Protein AF-A0A968HT21-F1 (afdb_monomer)

Structure (mmCIF, N/CA/C/O backbone):
data_AF-A0A968HT21-F1
#
_entry.id   AF-A0A968HT21-F1
#
loop_
_atom_site.group_PDB
_atom_site.id
_atom_site.type_symbol
_atom_site.label_atom_id
_atom_site.label_alt_id
_atom_site.label_comp_id
_atom_site.label_asym_id
_atom_site.label_entity_id
_atom_site.label_seq_id
_atom_site.pdbx_PDB_ins_code
_atom_site.Cartn_x
_atom_site.Cartn_y
_atom_site.Cartn_z
_atom_site.occupancy
_atom_site.B_iso_or_equiv
_atom_site.auth_seq_id
_atom_site.auth_comp_id
_atom_site.auth_asym_id
_atom_site.auth_atom_id
_atom_site.pdbx_PDB_model_num
ATOM 1 N N . MET A 1 1 ? 23.958 -14.359 -7.401 1.00 54.81 1 MET A N 1
ATOM 2 C CA . MET A 1 1 ? 22.578 -13.838 -7.466 1.00 54.81 1 MET A CA 1
ATOM 3 C C . MET A 1 1 ? 22.295 -13.136 -6.155 1.00 54.81 1 MET A C 1
ATOM 5 O O . MET A 1 1 ? 22.602 -13.714 -5.119 1.00 54.81 1 MET A O 1
ATOM 9 N N . SER A 1 2 ? 21.806 -11.898 -6.192 1.00 61.12 2 SER A N 1
ATOM 10 C CA . SER A 1 2 ? 21.324 -11.226 -4.979 1.00 61.12 2 SER A CA 1
ATOM 11 C C . SER A 1 2 ? 20.042 -11.919 -4.499 1.00 61.12 2 SER A C 1
ATOM 13 O O . SER A 1 2 ? 19.268 -12.362 -5.347 1.00 61.12 2 SER A O 1
ATOM 15 N N . PRO A 1 3 ? 19.817 -12.069 -3.184 1.00 73.94 3 PRO A N 1
ATOM 16 C CA . PRO A 1 3 ? 18.606 -12.702 -2.672 1.00 73.94 3 PRO A CA 1
ATOM 17 C C . PRO A 1 3 ? 17.363 -11.860 -2.988 1.00 73.94 3 PRO A C 1
ATOM 19 O O . PRO A 1 3 ? 17.422 -10.631 -2.945 1.00 73.94 3 PRO A O 1
ATOM 22 N N . VAL A 1 4 ? 16.238 -12.528 -3.260 1.00 80.75 4 VAL A N 1
ATOM 23 C CA . VAL A 1 4 ? 14.926 -11.878 -3.379 1.00 80.75 4 VAL A CA 1
ATOM 24 C C . VAL A 1 4 ? 14.493 -11.396 -2.005 1.00 80.75 4 VAL A C 1
ATOM 26 O O . VAL A 1 4 ? 14.417 -12.182 -1.060 1.00 80.75 4 VAL A O 1
ATOM 29 N N . ILE A 1 5 ? 14.205 -10.105 -1.892 1.00 80.31 5 ILE A N 1
ATOM 30 C CA . ILE A 1 5 ? 13.704 -9.492 -0.665 1.00 80.31 5 ILE A CA 1
ATOM 31 C C . ILE A 1 5 ? 12.218 -9.213 -0.867 1.00 80.31 5 ILE A C 1
ATOM 33 O O . ILE A 1 5 ? 11.850 -8.528 -1.819 1.00 80.31 5 ILE A O 1
ATOM 37 N N . ILE A 1 6 ? 11.383 -9.730 0.035 1.00 82.25 6 ILE A N 1
ATOM 38 C CA . ILE A 1 6 ? 9.961 -9.386 0.149 1.00 82.25 6 ILE A CA 1
ATOM 39 C C . ILE A 1 6 ? 9.745 -8.808 1.542 1.00 82.25 6 ILE A C 1
ATOM 41 O O . ILE A 1 6 ? 10.177 -9.400 2.534 1.00 82.25 6 ILE A O 1
ATOM 45 N N . ARG A 1 7 ? 9.094 -7.648 1.624 1.00 82.38 7 ARG A N 1
ATOM 46 C CA . ARG A 1 7 ? 8.821 -6.956 2.887 1.00 82.38 7 ARG A CA 1
ATOM 47 C C . ARG A 1 7 ? 7.414 -6.417 2.941 1.00 82.38 7 ARG A C 1
ATOM 49 O O . ARG A 1 7 ? 6.895 -5.982 1.927 1.00 82.38 7 ARG A O 1
ATOM 56 N N . ALA A 1 8 ? 6.853 -6.380 4.145 1.00 85.31 8 ALA A N 1
ATOM 57 C CA . ALA A 1 8 ? 5.579 -5.737 4.420 1.00 85.31 8 ALA A CA 1
ATOM 58 C C . ALA A 1 8 ? 5.766 -4.590 5.421 1.00 85.31 8 ALA A C 1
ATOM 60 O O . ALA A 1 8 ? 6.375 -4.764 6.479 1.00 85.31 8 ALA A O 1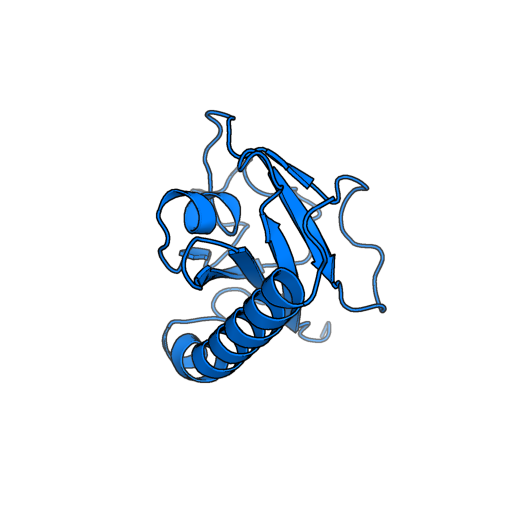
ATOM 61 N N . ASN A 1 9 ? 5.221 -3.423 5.090 1.00 86.00 9 ASN A N 1
ATOM 62 C CA . ASN A 1 9 ? 5.317 -2.198 5.871 1.00 86.00 9 ASN A CA 1
ATOM 63 C C . ASN A 1 9 ? 3.918 -1.677 6.198 1.00 86.00 9 ASN A C 1
ATOM 65 O O . ASN A 1 9 ? 3.080 -1.555 5.309 1.00 86.00 9 ASN A O 1
ATOM 69 N N . TRP A 1 10 ? 3.680 -1.328 7.465 1.00 87.69 10 TRP A N 1
ATOM 70 C CA . TRP A 1 10 ? 2.420 -0.723 7.906 1.00 87.69 10 TRP A CA 1
ATOM 71 C C . TRP A 1 10 ? 2.563 0.794 8.012 1.00 87.69 10 TRP A C 1
ATOM 73 O O . TRP A 1 10 ? 3.340 1.294 8.840 1.00 87.69 10 TRP A O 1
ATOM 83 N N . MET A 1 11 ? 1.789 1.517 7.205 1.00 88.81 11 MET A N 1
ATOM 84 C CA . MET A 1 11 ? 1.682 2.971 7.238 1.00 88.81 11 MET A CA 1
ATOM 85 C C . MET A 1 11 ? 0.312 3.376 7.777 1.00 88.81 11 MET A C 1
ATOM 87 O O . MET A 1 11 ? -0.694 3.217 7.100 1.00 88.81 11 MET A O 1
ATOM 91 N N . GLU A 1 12 ? 0.269 3.908 8.992 1.00 90.38 12 GLU A N 1
ATOM 92 C CA . GLU A 1 12 ? -0.966 4.355 9.635 1.00 90.38 12 GLU A CA 1
ATOM 93 C C . GLU A 1 12 ? -1.343 5.758 9.154 1.00 90.38 12 GLU A C 1
ATOM 95 O O . GLU A 1 12 ? -0.494 6.648 9.122 1.00 90.38 12 GLU A O 1
ATOM 100 N N . LEU A 1 13 ? -2.618 5.978 8.844 1.00 91.19 13 LEU A N 1
ATOM 101 C CA . LEU A 1 13 ? -3.146 7.308 8.564 1.00 91.19 13 LEU A CA 1
ATOM 102 C C . LEU A 1 13 ? -3.086 8.179 9.828 1.00 91.19 13 LEU A C 1
ATOM 104 O O . LEU A 1 13 ? -3.518 7.765 10.910 1.00 91.19 13 LEU A O 1
ATOM 108 N N . SER A 1 14 ? -2.543 9.388 9.698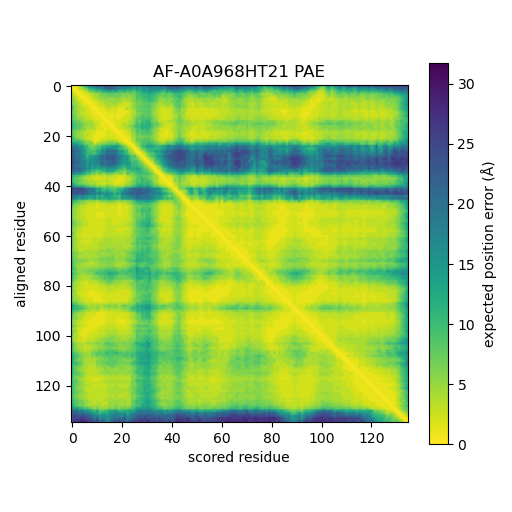 1.00 89.31 14 SER A N 1
ATOM 109 C CA . SER A 1 14 ? -2.499 10.379 10.770 1.00 89.31 14 SER A CA 1
ATOM 110 C C . SER A 1 14 ? -3.906 10.755 11.242 1.00 89.31 14 SER A C 1
ATOM 112 O O . SER A 1 14 ? -4.894 10.610 10.525 1.00 89.31 14 SER A O 1
ATOM 114 N N . GLN A 1 15 ? -4.009 11.264 12.472 1.00 84.50 15 GLN A N 1
ATOM 115 C CA . GLN A 1 15 ? -5.304 11.631 13.060 1.00 84.50 15 GLN A CA 1
ATOM 116 C C . GLN A 1 15 ? -6.032 12.738 12.286 1.00 84.50 15 GLN A C 1
ATOM 118 O O . GLN A 1 15 ? -7.257 12.771 12.285 1.00 84.50 15 GLN A O 1
ATOM 123 N N . ASP A 1 16 ? -5.290 13.631 11.632 1.00 86.94 16 ASP A N 1
ATOM 124 C CA . ASP A 1 16 ? -5.836 14.697 10.789 1.00 86.94 16 ASP A CA 1
ATOM 125 C C . ASP A 1 16 ? -6.115 14.248 9.342 1.00 86.94 16 ASP A C 1
ATOM 127 O O . ASP A 1 16 ? -6.606 15.045 8.542 1.00 86.94 16 ASP A O 1
ATOM 131 N N . GLY A 1 17 ? -5.811 12.989 9.000 1.00 85.56 17 GLY A N 1
ATOM 132 C CA . GLY A 1 17 ? -6.045 12.404 7.680 1.00 85.56 17 GLY A CA 1
ATOM 133 C C . GLY A 1 17 ? -5.133 12.931 6.570 1.00 85.56 17 GLY A C 1
ATOM 134 O O . GLY A 1 17 ? -5.417 12.687 5.400 1.00 85.56 17 GLY A O 1
ATOM 135 N N . ARG A 1 18 ? -4.070 13.671 6.906 1.00 87.31 18 ARG A N 1
ATOM 136 C CA . ARG A 1 18 ? -3.201 14.341 5.923 1.00 87.31 18 ARG A CA 1
ATOM 137 C C . ARG A 1 18 ? -1.933 13.579 5.586 1.00 87.31 18 ARG A C 1
ATOM 139 O O . ARG A 1 18 ? -1.354 13.826 4.538 1.00 87.31 18 ARG A O 1
ATOM 146 N N . GLU A 1 19 ? -1.499 12.662 6.442 1.00 89.81 19 GLU A N 1
ATOM 147 C CA . GLU A 1 19 ? -0.235 11.953 6.272 1.00 89.81 19 GLU A CA 1
ATOM 148 C C . GLU A 1 19 ? -0.409 10.445 6.478 1.00 89.81 19 GLU A C 1
ATOM 150 O O . GLU A 1 19 ? -1.151 9.995 7.349 1.00 89.81 19 GLU A O 1
ATOM 155 N N . LEU A 1 20 ? 0.358 9.641 5.746 1.00 87.75 20 LEU A N 1
ATOM 156 C CA . LEU A 1 20 ? 0.623 8.250 6.106 1.00 87.75 20 LEU A CA 1
ATOM 157 C C . LEU A 1 20 ? 1.924 8.170 6.894 1.00 87.75 20 LEU A C 1
ATOM 159 O O . LEU A 1 20 ? 2.987 8.526 6.392 1.00 87.75 20 LEU A O 1
ATOM 163 N N . VAL A 1 21 ? 1.864 7.650 8.114 1.00 86.75 21 VAL A N 1
ATOM 164 C CA . VAL A 1 21 ? 2.997 7.534 9.030 1.00 86.75 21 VAL A CA 1
ATOM 165 C C . VAL A 1 21 ? 3.442 6.078 9.125 1.00 86.75 21 VAL A C 1
ATOM 167 O O . VAL A 1 21 ? 2.688 5.212 9.560 1.00 86.75 21 VAL A O 1
ATOM 170 N N . LEU A 1 22 ? 4.694 5.787 8.783 1.00 83.44 22 LEU A N 1
ATOM 171 C CA . LEU A 1 22 ? 5.279 4.453 8.915 1.00 83.44 22 LEU A CA 1
ATOM 172 C C . LEU A 1 22 ? 5.352 4.046 10.400 1.00 83.44 22 LEU A C 1
ATOM 174 O O . LEU A 1 22 ? 6.092 4.650 11.182 1.00 83.44 22 LEU A O 1
ATOM 178 N N . LYS A 1 23 ? 4.597 3.010 10.792 1.00 78.50 23 LYS A N 1
ATOM 179 C CA . LYS A 1 23 ? 4.504 2.529 12.186 1.00 78.50 23 LYS A CA 1
ATOM 180 C C . LYS A 1 23 ? 5.233 1.224 12.432 1.00 78.50 23 LYS A C 1
ATOM 182 O O . LYS A 1 23 ? 5.821 1.058 13.501 1.00 78.50 23 LYS A O 1
ATOM 187 N N . ARG A 1 24 ? 5.187 0.289 11.483 1.00 71.56 24 ARG A N 1
ATOM 188 C CA . ARG A 1 24 ? 5.927 -0.973 11.581 1.00 71.56 24 ARG A CA 1
ATOM 189 C C . ARG A 1 24 ? 6.721 -1.207 10.309 1.00 71.56 24 ARG A C 1
ATOM 191 O O . ARG A 1 24 ? 6.172 -1.137 9.214 1.00 71.56 24 ARG A O 1
ATOM 198 N N . PHE A 1 25 ? 8.004 -1.473 10.517 1.00 67.31 25 PHE A N 1
ATOM 199 C CA . PHE A 1 25 ? 8.997 -1.791 9.504 1.00 67.31 25 PHE A CA 1
ATOM 200 C C . PHE A 1 25 ? 9.720 -3.070 9.943 1.00 67.31 25 PHE A C 1
ATOM 202 O O . PHE A 1 25 ? 9.940 -3.267 11.146 1.00 67.31 25 PHE A O 1
ATOM 209 N N . ASP A 1 26 ? 10.072 -3.932 8.991 1.00 57.94 26 ASP A N 1
ATOM 210 C CA . ASP A 1 26 ? 10.939 -5.084 9.248 1.00 57.94 26 ASP A CA 1
ATOM 211 C C . ASP A 1 26 ? 12.300 -4.604 9.786 1.00 57.94 26 ASP A C 1
ATOM 213 O O . ASP A 1 26 ? 13.011 -3.834 9.150 1.00 57.94 26 ASP A O 1
ATOM 217 N N . ARG A 1 27 ? 12.671 -5.053 10.989 1.00 42.50 27 ARG A N 1
ATOM 218 C CA . ARG A 1 27 ? 13.775 -4.527 11.818 1.00 42.50 27 ARG A CA 1
ATOM 219 C C . ARG A 1 27 ? 15.178 -4.671 11.202 1.00 42.50 27 ARG A C 1
ATOM 221 O O . ARG A 1 27 ? 16.143 -4.249 11.834 1.00 42.50 27 ARG A O 1
ATOM 228 N N . SER A 1 28 ? 15.307 -5.271 10.019 1.00 46.00 28 SER A N 1
ATOM 229 C CA . SER A 1 28 ? 16.582 -5.722 9.459 1.00 46.00 28 SER A CA 1
ATOM 230 C C . SER A 1 28 ? 17.304 -4.748 8.512 1.00 46.00 28 SER A C 1
ATOM 232 O O . SER A 1 28 ? 18.480 -4.990 8.252 1.00 46.00 28 SER A O 1
ATOM 234 N N . GLN A 1 29 ? 16.704 -3.652 8.011 1.00 47.41 29 GLN A N 1
ATOM 235 C CA . GLN A 1 29 ? 17.423 -2.744 7.090 1.00 47.41 29 GLN A CA 1
ATOM 236 C C . GLN A 1 29 ? 17.137 -1.239 7.216 1.00 47.41 29 GLN A C 1
ATOM 238 O O . GLN A 1 29 ? 16.030 -0.777 7.468 1.00 47.41 29 GLN A O 1
ATOM 243 N N . ILE A 1 30 ? 18.204 -0.478 6.987 1.00 42.28 30 ILE A N 1
ATOM 244 C CA . ILE A 1 30 ? 18.311 0.980 6.960 1.00 42.28 30 ILE A CA 1
ATOM 245 C C . ILE A 1 30 ? 18.132 1.409 5.495 1.00 42.28 30 ILE A C 1
ATOM 247 O O . ILE A 1 30 ? 19.131 1.625 4.824 1.00 42.28 30 ILE A O 1
ATOM 251 N N . ASP A 1 31 ? 16.908 1.425 4.951 1.00 43.75 31 ASP A N 1
ATOM 252 C CA . ASP A 1 31 ? 16.760 1.568 3.482 1.00 43.75 31 ASP A CA 1
ATOM 253 C C . ASP A 1 31 ? 15.647 2.496 2.982 1.00 43.75 31 ASP A C 1
ATOM 255 O O . ASP A 1 31 ? 15.277 2.479 1.811 1.00 43.75 31 ASP A O 1
ATOM 259 N N . ARG A 1 32 ? 15.102 3.358 3.842 1.00 43.38 32 ARG A N 1
ATOM 260 C CA . ARG A 1 32 ? 14.380 4.545 3.372 1.00 43.38 32 ARG A CA 1
ATOM 261 C C . ARG A 1 32 ? 14.773 5.743 4.211 1.00 43.38 32 ARG A C 1
ATOM 263 O O . ARG A 1 32 ? 15.051 5.630 5.405 1.00 43.38 32 ARG A O 1
ATOM 270 N N . ASP A 1 33 ? 14.818 6.879 3.535 1.00 44.31 33 ASP A N 1
ATOM 271 C CA . ASP A 1 33 ? 15.044 8.190 4.111 1.00 44.31 33 ASP A CA 1
ATOM 272 C C . ASP A 1 33 ? 14.222 8.404 5.388 1.00 44.31 33 ASP A C 1
ATOM 274 O O . ASP A 1 33 ? 13.151 7.826 5.586 1.00 44.31 33 ASP A O 1
ATOM 278 N N . LYS A 1 34 ? 14.726 9.265 6.267 1.00 46.66 34 LYS A N 1
ATOM 279 C CA . LYS A 1 34 ? 14.220 9.516 7.626 1.00 46.66 34 LYS A CA 1
ATOM 280 C C . LYS A 1 34 ? 12.753 9.965 7.681 1.00 46.66 34 LYS A C 1
ATOM 282 O O . LYS A 1 34 ? 12.183 10.052 8.771 1.00 46.66 34 LYS A O 1
ATOM 287 N N . THR A 1 35 ? 12.130 10.247 6.543 1.00 56.31 35 THR A N 1
ATOM 288 C CA . THR A 1 35 ? 10.720 10.594 6.416 1.00 56.31 35 THR A CA 1
ATOM 289 C C . THR A 1 35 ? 9.858 9.346 6.585 1.00 56.31 35 THR A C 1
ATOM 291 O O . THR A 1 35 ? 9.371 8.739 5.638 1.00 56.31 35 THR A O 1
ATOM 294 N N . LYS A 1 36 ? 9.610 8.989 7.848 1.00 70.69 36 LYS A N 1
ATOM 295 C CA . LYS A 1 36 ? 8.585 8.027 8.292 1.00 70.69 36 LYS A CA 1
ATOM 296 C C . LYS A 1 36 ? 7.152 8.505 7.979 1.00 70.69 36 LYS A C 1
ATOM 298 O O . LYS A 1 36 ? 6.228 8.112 8.684 1.00 70.69 36 LYS A O 1
ATOM 303 N N . ARG A 1 37 ? 6.971 9.412 7.018 1.00 80.19 37 ARG A N 1
ATOM 304 C CA . ARG A 1 37 ? 5.744 10.158 6.733 1.00 80.19 37 ARG A CA 1
ATOM 305 C C . ARG A 1 37 ? 5.629 10.421 5.233 1.00 80.19 37 ARG A C 1
ATOM 307 O O . ARG A 1 37 ? 6.630 10.777 4.617 1.00 80.19 37 ARG A O 1
ATOM 314 N N . LEU A 1 38 ? 4.434 10.251 4.679 1.00 80.44 38 LEU A N 1
ATOM 315 C CA . LEU A 1 38 ? 4.072 10.622 3.310 1.00 80.44 38 LEU A CA 1
ATOM 316 C C . LEU A 1 38 ? 2.891 11.586 3.370 1.00 80.44 38 LEU A C 1
ATOM 318 O O . LEU A 1 38 ? 1.879 11.246 3.979 1.00 80.44 38 LEU A O 1
ATOM 322 N N . ASP A 1 39 ? 3.022 12.754 2.750 1.00 82.62 39 ASP A N 1
ATOM 323 C CA . ASP A 1 39 ? 1.953 13.750 2.663 1.00 82.62 39 ASP A CA 1
ATOM 324 C C . ASP A 1 39 ? 0.927 13.338 1.590 1.00 82.62 39 ASP A C 1
ATOM 326 O O . ASP A 1 39 ? 1.290 12.941 0.481 1.00 82.62 39 ASP A O 1
ATOM 330 N N . LEU A 1 40 ? -0.360 13.392 1.932 1.00 82.31 40 LEU A N 1
ATOM 331 C CA . LEU A 1 40 ? -1.482 13.074 1.044 1.00 82.31 40 LEU A CA 1
ATOM 332 C C . LEU A 1 40 ? -2.038 14.308 0.314 1.00 82.31 40 LEU A C 1
ATOM 334 O O . LEU A 1 40 ? -2.878 14.161 -0.578 1.00 82.31 40 LEU A O 1
ATOM 338 N N . SER A 1 41 ? -1.608 15.512 0.698 1.00 71.50 41 SER A N 1
ATOM 339 C CA . SER A 1 41 ? -2.095 16.797 0.189 1.00 71.50 41 SER A CA 1
ATOM 340 C C . SER A 1 41 ? -1.361 17.301 -1.059 1.00 71.50 41 SER A C 1
ATOM 342 O O . SER A 1 41 ? -1.858 18.212 -1.724 1.00 71.50 41 SER A O 1
ATOM 344 N N . GLU A 1 42 ? -0.228 16.698 -1.433 1.00 58.66 42 GLU A N 1
ATOM 345 C CA . GLU A 1 42 ? 0.562 17.158 -2.578 1.00 58.66 42 GLU A CA 1
ATOM 346 C C . GLU A 1 42 ? 0.050 16.644 -3.939 1.00 58.66 42 GLU A C 1
ATOM 348 O O . GLU A 1 42 ? -0.318 15.482 -4.117 1.00 58.66 42 GLU A O 1
ATOM 353 N N . GLY A 1 43 ? 0.078 17.531 -4.941 1.00 50.53 43 GLY A N 1
ATOM 354 C CA . GLY A 1 43 ? -0.287 17.281 -6.343 1.00 50.53 43 GLY A CA 1
ATOM 355 C C . GLY A 1 43 ? 0.798 16.601 -7.192 1.00 50.53 43 GLY A C 1
ATOM 356 O O . GLY A 1 43 ? 0.843 16.815 -8.402 1.00 50.53 43 GLY A O 1
ATOM 357 N N . VAL A 1 44 ? 1.690 15.821 -6.576 1.00 52.06 44 VAL A N 1
ATOM 358 C CA . VAL A 1 44 ? 2.706 15.010 -7.276 1.00 52.06 44 VAL A CA 1
ATOM 359 C C . VAL A 1 44 ? 2.022 13.802 -7.934 1.00 52.06 44 VAL A C 1
ATOM 361 O O . VAL A 1 44 ? 0.914 13.444 -7.555 1.00 52.06 44 VAL A O 1
ATOM 364 N N . ARG A 1 45 ? 2.630 13.154 -8.939 1.00 60.97 45 ARG A N 1
ATOM 365 C CA . ARG A 1 45 ? 2.157 11.840 -9.421 1.00 60.97 45 ARG A CA 1
ATOM 366 C C . ARG A 1 45 ? 2.163 10.853 -8.246 1.00 60.97 45 ARG A C 1
ATOM 368 O O . ARG A 1 45 ? 3.227 10.459 -7.780 1.00 60.97 45 ARG A O 1
ATOM 375 N N . LEU A 1 46 ? 0.979 10.512 -7.739 1.00 68.19 46 LEU A N 1
ATOM 376 C CA . LEU A 1 46 ? 0.815 9.659 -6.562 1.00 68.19 46 LEU A CA 1
ATOM 377 C C . LEU A 1 46 ? 0.702 8.210 -7.020 1.00 68.19 46 LEU A C 1
ATOM 379 O O . LEU A 1 46 ? -0.229 7.875 -7.744 1.00 68.19 46 LEU A O 1
ATOM 383 N N . GLU A 1 47 ? 1.618 7.357 -6.574 1.00 80.88 47 GLU A N 1
ATOM 384 C CA . GLU A 1 47 ? 1.591 5.911 -6.811 1.00 80.88 47 GLU A CA 1
ATOM 385 C C . GLU A 1 47 ? 1.895 5.154 -5.512 1.00 80.88 47 GLU A C 1
ATOM 387 O O . GLU A 1 47 ? 2.318 5.738 -4.507 1.00 80.88 47 GLU A O 1
ATOM 392 N N . GLY A 1 48 ? 1.618 3.850 -5.503 1.00 87.25 48 GLY A N 1
ATOM 393 C CA . GLY A 1 48 ? 1.740 3.018 -4.307 1.00 87.25 48 GLY A CA 1
ATOM 394 C C . GLY A 1 48 ? 0.859 3.520 -3.154 1.00 87.25 48 GLY A C 1
ATOM 395 O O . GLY A 1 48 ? -0.334 3.773 -3.334 1.00 87.25 48 GLY A O 1
ATOM 396 N N . ALA A 1 49 ? 1.446 3.683 -1.961 1.00 88.44 49 ALA A N 1
ATOM 397 C CA . ALA A 1 49 ? 0.685 3.930 -0.735 1.00 88.44 49 ALA A CA 1
ATOM 398 C C . ALA A 1 49 ? -0.178 5.190 -0.764 1.00 88.44 49 ALA A C 1
ATOM 400 O O . ALA A 1 49 ? -1.288 5.186 -0.236 1.00 88.44 49 ALA A O 1
ATOM 401 N N . VAL A 1 50 ? 0.312 6.267 -1.376 1.00 88.38 50 VAL A N 1
ATOM 402 C CA . VAL A 1 50 ? -0.435 7.527 -1.406 1.00 88.38 50 VAL A CA 1
ATOM 403 C C . VAL A 1 50 ? -1.683 7.393 -2.280 1.00 88.38 50 VAL A C 1
ATOM 405 O O . VAL A 1 50 ? -2.761 7.837 -1.888 1.00 88.38 50 VAL A O 1
ATOM 408 N N . LYS A 1 51 ? -1.562 6.735 -3.439 1.00 90.75 51 LYS A N 1
ATOM 409 C CA . LYS A 1 51 ? -2.699 6.473 -4.330 1.00 90.75 51 LYS A CA 1
ATOM 410 C C . LYS A 1 51 ? -3.720 5.564 -3.655 1.00 90.75 51 LYS A C 1
ATOM 412 O O . LYS A 1 51 ? -4.881 5.948 -3.575 1.00 90.75 51 LYS A O 1
ATOM 417 N N . ALA A 1 52 ? -3.264 4.457 -3.064 1.00 93.25 52 ALA A N 1
ATOM 418 C CA . ALA A 1 52 ? -4.122 3.526 -2.334 1.00 93.25 52 ALA A CA 1
ATOM 419 C C . ALA A 1 52 ? -4.894 4.215 -1.194 1.00 93.25 52 ALA A C 1
ATOM 421 O O . ALA A 1 52 ? -6.089 3.993 -1.022 1.00 93.25 52 ALA A O 1
ATOM 422 N N . ALA A 1 53 ? -4.251 5.119 -0.447 1.00 92.44 53 ALA A N 1
ATOM 423 C CA . ALA A 1 53 ? -4.922 5.878 0.608 1.00 92.44 53 ALA A CA 1
ATOM 424 C C . ALA A 1 53 ? -5.953 6.891 0.085 1.00 92.44 53 ALA A C 1
ATOM 426 O O . ALA A 1 53 ? -6.920 7.194 0.779 1.00 92.44 53 ALA A O 1
ATOM 427 N N . ARG A 1 54 ? -5.774 7.437 -1.120 1.00 89.31 54 ARG A N 1
ATOM 428 C CA . ARG A 1 54 ? -6.708 8.421 -1.686 1.00 89.31 54 ARG A CA 1
ATOM 429 C C . ARG A 1 54 ? -7.892 7.787 -2.402 1.00 89.31 54 ARG A C 1
ATOM 431 O O . ARG A 1 54 ? -8.984 8.341 -2.328 1.00 89.31 54 ARG A O 1
ATOM 438 N N . THR A 1 55 ? -7.675 6.679 -3.104 1.00 91.94 55 THR A N 1
ATOM 439 C CA . THR A 1 55 ? -8.726 5.997 -3.876 1.00 91.94 55 THR A CA 1
ATOM 440 C C . THR A 1 55 ? -9.416 4.893 -3.086 1.00 91.94 55 THR A C 1
ATOM 442 O O . THR A 1 55 ? -10.517 4.502 -3.446 1.00 91.94 55 THR A O 1
ATOM 445 N N . TRP A 1 56 ? -8.793 4.422 -2.000 1.00 92.69 56 TRP A N 1
ATOM 446 C CA . TRP A 1 56 ? -9.216 3.247 -1.227 1.00 92.69 56 TRP A CA 1
ATOM 447 C C . TRP A 1 56 ? -9.214 1.965 -2.065 1.00 92.69 56 TRP A C 1
ATOM 449 O O . TRP A 1 56 ? -9.897 0.995 -1.743 1.00 92.69 56 TRP A O 1
ATOM 459 N N . GLU A 1 57 ? -8.397 1.947 -3.115 1.00 93.06 57 GLU A N 1
ATOM 460 C CA . GLU A 1 57 ? -8.203 0.803 -3.997 1.00 93.06 57 GLU A CA 1
ATOM 461 C C . GLU A 1 57 ? -6.824 0.188 -3.772 1.00 93.06 57 GLU A C 1
ATOM 463 O O . GLU A 1 57 ? -5.875 0.855 -3.346 1.00 93.06 57 GLU A O 1
ATOM 468 N N . VAL A 1 58 ? -6.708 -1.099 -4.087 1.00 93.12 58 VAL A N 1
ATOM 469 C CA . VAL A 1 58 ? -5.410 -1.767 -4.168 1.00 93.12 58 VAL A CA 1
ATOM 470 C C . VAL A 1 58 ? -4.639 -1.192 -5.352 1.00 93.12 58 VAL A C 1
ATOM 472 O O . VAL A 1 58 ? -5.174 -1.063 -6.4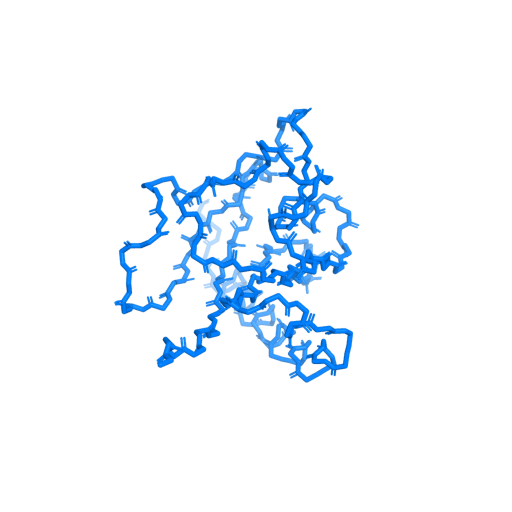51 1.00 93.12 58 VAL A O 1
ATOM 475 N N . VAL A 1 59 ? -3.370 -0.854 -5.135 1.00 92.88 59 VAL A N 1
ATOM 476 C CA . VAL A 1 59 ? -2.495 -0.291 -6.166 1.00 92.88 59 VAL A CA 1
ATOM 477 C C . VAL A 1 59 ? -1.298 -1.203 -6.366 1.00 92.88 59 VAL A C 1
ATOM 479 O O . VAL A 1 59 ? -0.528 -1.435 -5.435 1.00 92.88 59 VAL A O 1
ATOM 482 N N . LEU A 1 60 ? -1.118 -1.675 -7.598 1.00 92.75 60 LEU A N 1
ATOM 483 C CA . LEU A 1 60 ? 0.056 -2.427 -8.021 1.00 92.75 60 LEU A CA 1
ATOM 484 C C . LEU A 1 60 ? 0.979 -1.536 -8.857 1.00 92.75 60 LEU A C 1
ATOM 486 O O . LEU A 1 60 ? 0.581 -0.984 -9.879 1.00 92.75 60 LEU A O 1
ATOM 490 N N . VAL A 1 61 ? 2.235 -1.446 -8.434 1.00 91.56 61 VAL A N 1
ATOM 491 C CA . VAL A 1 61 ? 3.346 -0.885 -9.202 1.00 91.56 61 VAL A CA 1
ATOM 492 C C . VAL A 1 61 ? 4.201 -2.067 -9.661 1.00 91.56 61 VAL A C 1
ATOM 494 O O . VAL A 1 61 ? 4.964 -2.597 -8.849 1.00 91.56 61 VAL A O 1
ATOM 497 N N . PRO A 1 62 ? 4.071 -2.520 -10.922 1.00 90.56 62 PRO A N 1
ATOM 498 C CA . PRO A 1 62 ? 4.730 -3.737 -11.400 1.00 90.56 62 PRO A CA 1
ATOM 499 C C . PRO A 1 62 ? 6.256 -3.590 -11.463 1.00 90.56 62 PRO A C 1
ATOM 501 O O . PRO A 1 62 ? 6.979 -4.546 -11.169 1.00 90.56 62 PRO A O 1
ATOM 504 N N . ASP A 1 63 ? 6.742 -2.394 -11.803 1.00 91.50 63 ASP A N 1
ATOM 505 C CA . ASP A 1 63 ? 8.162 -2.052 -11.808 1.00 91.50 63 ASP A CA 1
ATOM 506 C C . ASP A 1 63 ? 8.381 -0.559 -11.505 1.00 91.50 63 ASP A C 1
ATOM 508 O O . ASP A 1 63 ? 8.055 0.291 -12.322 1.00 91.50 63 ASP A O 1
ATOM 512 N N . THR A 1 64 ? 8.992 -0.222 -10.369 1.00 88.12 64 THR A N 1
ATOM 513 C CA . THR A 1 64 ? 9.325 1.152 -9.946 1.00 88.12 64 THR A CA 1
ATOM 514 C C . THR A 1 64 ? 10.278 1.875 -10.896 1.00 88.12 64 THR A C 1
ATOM 516 O O . THR A 1 64 ? 10.416 3.093 -10.808 1.00 88.12 64 THR A O 1
ATOM 519 N N . ARG A 1 65 ? 10.960 1.141 -11.785 1.00 89.44 65 ARG A N 1
ATOM 520 C CA . ARG A 1 65 ? 11.871 1.693 -12.796 1.00 89.44 65 ARG A CA 1
ATOM 521 C C . ARG A 1 65 ? 11.233 1.823 -14.177 1.00 89.44 65 ARG A C 1
ATOM 523 O O . ARG A 1 65 ? 11.936 2.201 -15.114 1.00 89.44 65 ARG A O 1
ATOM 530 N N . ALA A 1 66 ? 9.951 1.489 -14.326 1.00 89.50 66 ALA A N 1
ATOM 531 C CA . ALA A 1 66 ? 9.262 1.672 -15.593 1.00 89.50 66 ALA A CA 1
ATOM 532 C C . ALA A 1 66 ? 9.150 3.176 -15.939 1.00 89.50 66 ALA A C 1
ATOM 534 O O . ALA A 1 66 ? 9.048 4.001 -15.022 1.00 89.50 66 ALA A O 1
ATOM 535 N N . PRO A 1 67 ? 9.198 3.559 -17.231 1.00 89.25 67 PRO A N 1
ATOM 536 C CA . PRO A 1 67 ? 9.242 4.963 -17.656 1.00 89.25 67 PRO A CA 1
ATOM 537 C C . PRO A 1 67 ? 8.107 5.838 -17.102 1.00 89.25 67 PRO A C 1
ATOM 539 O O . PRO A 1 67 ? 8.299 7.019 -16.824 1.00 89.25 67 PRO A O 1
ATOM 542 N N . GLU A 1 68 ? 6.920 5.274 -16.897 1.00 85.88 68 GLU A N 1
ATOM 543 C CA . GLU A 1 68 ? 5.761 5.966 -16.331 1.00 85.88 68 GLU A CA 1
ATOM 544 C C . GLU A 1 68 ? 5.976 6.445 -14.883 1.00 85.88 68 GLU A C 1
ATOM 546 O O . GLU A 1 68 ? 5.341 7.417 -14.457 1.00 85.88 68 GLU A O 1
ATOM 551 N N . PHE A 1 69 ? 6.912 5.823 -14.158 1.00 84.44 69 PHE A N 1
ATOM 552 C CA . PHE A 1 69 ? 7.275 6.155 -12.780 1.00 84.44 69 PHE A CA 1
ATOM 553 C C . PHE A 1 69 ? 8.579 6.958 -12.667 1.00 84.44 69 PHE A C 1
ATOM 555 O O . PHE A 1 69 ? 9.114 7.123 -11.565 1.00 84.44 69 PHE A O 1
ATOM 562 N N . GLU A 1 70 ? 9.097 7.486 -13.779 1.00 83.19 70 GLU A N 1
ATOM 563 C CA . GLU A 1 70 ? 10.271 8.357 -13.766 1.00 83.19 70 GLU A CA 1
ATOM 564 C C . GLU A 1 70 ? 10.049 9.559 -12.829 1.00 83.19 70 GLU A C 1
ATOM 566 O O . GLU A 1 7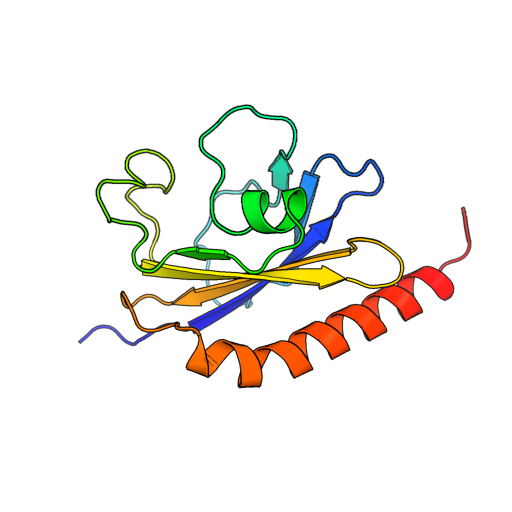0 ? 9.047 10.273 -12.914 1.00 83.19 70 GLU A O 1
ATOM 571 N N . GLY A 1 71 ? 10.974 9.753 -11.884 1.00 77.31 71 GLY A N 1
ATOM 572 C CA . GLY A 1 71 ? 10.897 10.813 -10.874 1.00 77.31 71 GLY A CA 1
ATOM 573 C C . GLY A 1 71 ? 9.888 10.575 -9.741 1.00 77.31 71 GLY A C 1
ATOM 574 O O . GLY A 1 71 ? 9.818 11.400 -8.833 1.00 77.31 71 GLY A O 1
ATOM 575 N N . VAL A 1 72 ? 9.135 9.467 -9.754 1.00 80.50 72 VAL A N 1
ATOM 576 C CA . VAL A 1 72 ? 8.211 9.084 -8.666 1.00 80.50 72 VAL A CA 1
ATOM 577 C C . VAL A 1 72 ? 8.962 8.348 -7.560 1.00 80.50 72 VAL A C 1
ATOM 579 O O . VAL A 1 72 ? 8.853 8.687 -6.381 1.00 80.50 72 VAL A O 1
ATOM 582 N N . PHE A 1 73 ? 9.752 7.342 -7.939 1.00 79.56 73 PHE A N 1
ATOM 583 C CA . PHE A 1 73 ? 10.595 6.589 -7.017 1.00 79.56 73 PHE A CA 1
ATOM 584 C C . PHE A 1 73 ? 12.039 7.071 -7.100 1.00 79.56 73 PHE A C 1
ATOM 586 O O . PHE A 1 73 ? 12.527 7.480 -8.153 1.00 79.56 73 PHE A O 1
ATOM 593 N N . ARG A 1 74 ? 12.748 7.005 -5.972 1.00 73.81 74 ARG A N 1
ATOM 594 C CA . ARG A 1 74 ? 14.169 7.356 -5.936 1.00 73.81 74 ARG A CA 1
ATOM 595 C C . ARG A 1 74 ? 14.998 6.343 -6.712 1.00 73.81 74 ARG A C 1
ATOM 597 O O . ARG A 1 74 ? 14.713 5.147 -6.664 1.00 73.81 74 ARG A O 1
ATOM 604 N N . SER A 1 75 ? 16.067 6.815 -7.346 1.00 70.62 75 SER A N 1
ATOM 605 C CA . SER A 1 75 ? 17.010 5.986 -8.106 1.00 70.62 75 SER A CA 1
ATOM 606 C C . SER A 1 75 ? 17.609 4.836 -7.290 1.00 70.62 75 SER A C 1
ATOM 608 O O . SER A 1 75 ? 17.847 3.749 -7.814 1.00 70.62 75 SER A O 1
ATOM 610 N N . GLU A 1 76 ? 17.827 5.072 -6.000 1.00 72.00 76 GLU A N 1
ATOM 611 C CA . GLU A 1 76 ? 18.396 4.134 -5.038 1.00 72.00 76 GLU A CA 1
ATOM 612 C C . GLU A 1 76 ? 17.359 3.205 -4.393 1.00 72.00 76 GLU A C 1
ATOM 614 O O . GLU A 1 76 ? 17.730 2.379 -3.566 1.00 72.00 76 GLU A O 1
ATOM 619 N N . CYS A 1 77 ? 16.073 3.303 -4.757 1.00 73.00 77 CYS A N 1
ATOM 620 C CA . CYS A 1 77 ? 15.047 2.413 -4.223 1.00 73.00 77 CYS A CA 1
ATOM 621 C C . CYS A 1 77 ? 15.411 0.945 -4.537 1.00 73.00 77 CYS A C 1
ATOM 623 O O . CYS A 1 77 ? 15.533 0.581 -5.715 1.00 73.00 77 CYS A O 1
ATOM 625 N N . PRO A 1 78 ? 15.571 0.083 -3.515 1.00 76.88 78 PRO A N 1
ATOM 626 C CA . PRO A 1 78 ? 15.940 -1.320 -3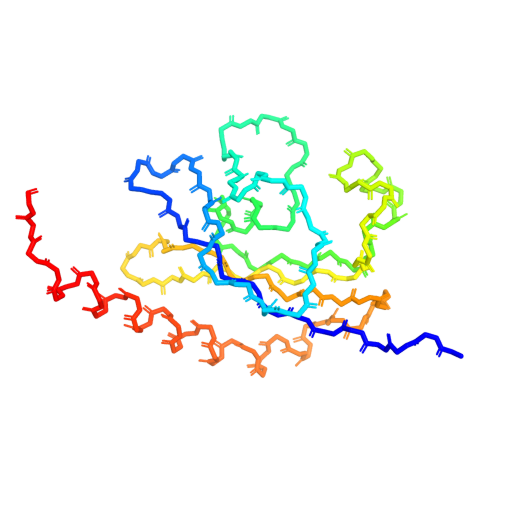.715 1.00 76.88 78 PRO A CA 1
ATOM 627 C C . PRO A 1 78 ? 14.764 -2.162 -4.233 1.00 76.88 78 PRO A C 1
ATOM 629 O O . PRO A 1 78 ? 14.957 -3.281 -4.707 1.00 76.88 78 PRO A O 1
ATOM 632 N N . TYR A 1 79 ? 13.541 -1.638 -4.127 1.00 85.12 79 TYR A N 1
ATOM 633 C CA . TYR A 1 79 ? 12.314 -2.336 -4.482 1.00 85.12 79 TYR A CA 1
ATOM 634 C C . TYR A 1 79 ? 11.928 -2.055 -5.928 1.00 85.12 79 TYR A C 1
ATOM 636 O O . TYR A 1 79 ? 12.015 -0.923 -6.404 1.00 85.12 79 TYR A O 1
ATOM 644 N N . ARG A 1 80 ? 11.486 -3.107 -6.610 1.00 89.12 80 ARG A N 1
ATOM 645 C CA . ARG A 1 80 ? 11.066 -3.122 -8.007 1.00 89.12 80 ARG A CA 1
ATOM 646 C C . ARG A 1 80 ? 9.564 -3.275 -8.130 1.00 89.12 80 ARG A C 1
ATOM 648 O O . ARG A 1 80 ? 8.979 -2.504 -8.861 1.00 89.12 80 ARG A O 1
ATOM 655 N N . THR A 1 81 ? 8.921 -4.154 -7.376 1.00 91.31 81 THR A N 1
ATOM 656 C CA . THR A 1 81 ? 7.452 -4.231 -7.365 1.00 91.31 81 THR A CA 1
ATOM 657 C C . THR A 1 81 ? 6.912 -3.769 -6.022 1.00 91.31 81 THR A C 1
ATOM 65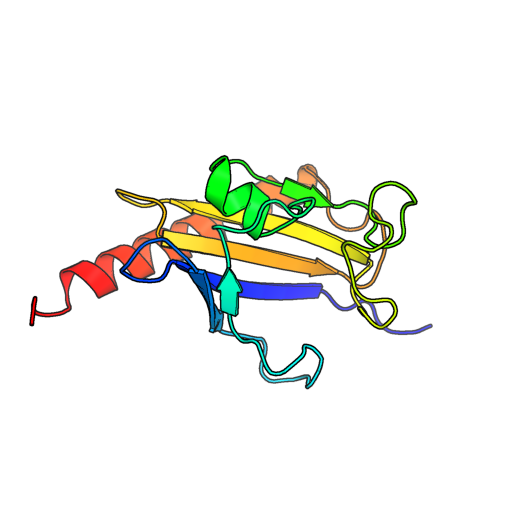9 O O . THR A 1 81 ? 7.496 -4.081 -4.983 1.00 91.31 81 THR A O 1
ATOM 662 N N . ILE A 1 82 ? 5.809 -3.022 -6.038 1.00 90.25 82 ILE A N 1
ATOM 663 C CA . ILE A 1 82 ? 5.124 -2.546 -4.831 1.00 90.25 82 ILE A CA 1
ATOM 664 C C . ILE A 1 82 ? 3.636 -2.853 -4.964 1.00 90.25 82 ILE A C 1
ATOM 666 O O . ILE A 1 82 ? 3.002 -2.429 -5.926 1.00 90.25 82 ILE A O 1
ATOM 670 N N . LEU A 1 83 ? 3.080 -3.553 -3.982 1.00 92.94 83 LEU A N 1
ATOM 671 C CA . LEU A 1 83 ? 1.646 -3.760 -3.825 1.00 92.94 83 LEU A CA 1
ATOM 672 C C . LEU A 1 83 ? 1.175 -2.982 -2.594 1.00 92.94 83 LEU A C 1
ATOM 674 O O . LEU A 1 83 ? 1.579 -3.271 -1.469 1.00 92.94 83 LEU A O 1
ATOM 678 N N . SER A 1 84 ? 0.339 -1.976 -2.807 1.00 93.31 84 SER A N 1
ATOM 679 C CA . SER A 1 84 ? -0.188 -1.102 -1.763 1.00 93.31 84 SER A CA 1
ATOM 680 C C . SER A 1 84 ? -1.654 -1.419 -1.518 1.00 93.31 84 SER A C 1
ATOM 682 O O . SER A 1 84 ? -2.491 -1.228 -2.398 1.00 93.31 84 SER A O 1
ATOM 684 N N . ILE A 1 85 ? -1.962 -1.896 -0.317 1.00 94.88 85 ILE A N 1
ATOM 685 C CA . ILE A 1 85 ? -3.279 -2.409 0.054 1.00 94.88 85 ILE A CA 1
ATOM 686 C C . ILE A 1 85 ? -3.865 -1.505 1.147 1.00 94.88 85 ILE A C 1
ATOM 688 O O . ILE A 1 85 ? -3.278 -1.403 2.233 1.00 94.88 85 ILE A O 1
ATOM 692 N N . PRO A 1 86 ? -4.993 -0.821 0.895 1.00 95.06 86 PRO A N 1
ATOM 693 C CA . PRO A 1 86 ? -5.640 0.002 1.906 1.00 95.06 86 PRO A CA 1
ATOM 694 C C . PRO A 1 86 ? -6.163 -0.880 3.044 1.00 95.06 86 PRO A C 1
ATOM 696 O O . PRO A 1 86 ? -6.805 -1.904 2.823 1.00 95.06 86 PRO A O 1
ATOM 699 N N . VAL A 1 87 ? -5.902 -0.467 4.283 1.00 94.12 87 VAL A N 1
ATOM 700 C CA . VAL A 1 87 ? -6.464 -1.107 5.475 1.00 94.12 87 VAL A CA 1
ATOM 701 C C . VAL A 1 87 ? -7.704 -0.334 5.882 1.00 94.12 87 VAL A C 1
ATOM 703 O O . VAL A 1 87 ? -7.617 0.806 6.346 1.00 94.12 87 VAL A O 1
ATOM 706 N N . ILE A 1 88 ? -8.857 -0.970 5.709 1.00 89.25 88 ILE A N 1
ATOM 707 C CA . ILE A 1 88 ? -10.166 -0.358 5.916 1.00 89.25 88 ILE A CA 1
ATOM 708 C C . ILE A 1 88 ? -10.827 -1.008 7.134 1.00 89.25 88 ILE A C 1
ATOM 710 O O . ILE A 1 88 ? -10.942 -2.229 7.210 1.00 89.25 88 ILE A O 1
ATOM 714 N N . GLY A 1 89 ? -11.239 -0.179 8.091 1.00 83.25 89 GLY A N 1
ATOM 715 C CA . GLY A 1 89 ? -12.146 -0.555 9.171 1.00 83.25 89 GLY A CA 1
ATOM 716 C C . GLY A 1 89 ? -13.500 0.124 8.968 1.00 83.25 89 GLY A C 1
ATOM 717 O O . GLY A 1 89 ? -14.107 0.032 7.907 1.00 83.25 89 GLY A O 1
ATOM 718 N N . THR A 1 90 ? -13.952 0.879 9.965 1.00 82.75 90 THR A N 1
ATOM 719 C CA . THR A 1 90 ? -15.056 1.847 9.817 1.00 82.75 90 THR A CA 1
ATOM 720 C C . THR A 1 90 ? -14.689 3.017 8.900 1.00 82.75 90 THR A C 1
ATOM 722 O O . THR A 1 90 ? -15.551 3.631 8.278 1.00 82.75 90 THR A O 1
ATOM 725 N N . THR A 1 91 ? -13.396 3.326 8.830 1.00 88.56 91 THR A N 1
ATOM 726 C CA . THR A 1 91 ? -12.775 4.345 7.979 1.00 88.56 91 THR A CA 1
ATOM 727 C C . THR A 1 91 ? -11.441 3.805 7.460 1.00 88.56 91 THR A C 1
ATOM 729 O O . THR A 1 91 ? -10.993 2.735 7.885 1.00 88.56 91 THR A O 1
ATOM 732 N N . LEU A 1 92 ? -10.779 4.531 6.557 1.00 92.31 92 LEU A N 1
ATOM 733 C CA . LEU A 1 92 ? -9.401 4.215 6.191 1.00 92.31 92 LEU A CA 1
ATOM 734 C C . LEU A 1 92 ? -8.484 4.360 7.417 1.00 92.31 92 LEU A C 1
ATOM 736 O O . LEU A 1 92 ? -8.372 5.433 8.010 1.00 92.31 92 LEU A O 1
ATOM 740 N N . LEU A 1 93 ? -7.792 3.282 7.775 1.00 92.94 93 LEU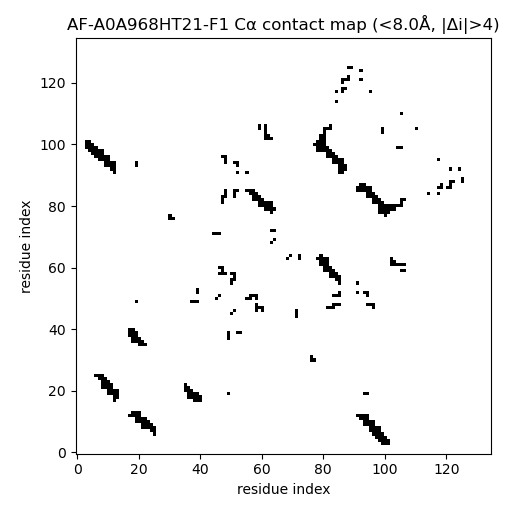 A N 1
ATOM 741 C CA . LEU A 1 93 ? -6.858 3.262 8.902 1.00 92.94 93 LEU A CA 1
ATOM 742 C C . LEU A 1 93 ? -5.419 3.529 8.462 1.00 92.94 93 LEU A C 1
ATOM 744 O O . LEU A 1 93 ? -4.603 3.969 9.272 1.00 92.94 93 LEU A O 1
ATOM 748 N N . GLY A 1 94 ? -5.100 3.244 7.201 1.00 93.81 94 GLY A N 1
ATOM 749 C CA . GLY A 1 94 ? -3.759 3.339 6.643 1.00 93.81 94 GLY A CA 1
ATOM 750 C C . GLY A 1 94 ? -3.577 2.418 5.441 1.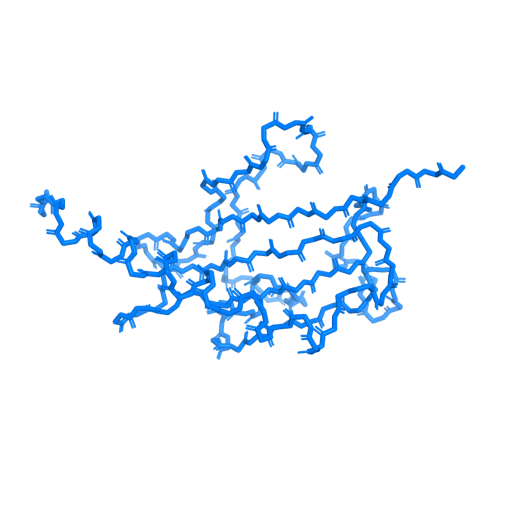00 93.81 94 GLY A C 1
ATOM 751 O O . GLY A 1 94 ? -4.550 1.998 4.819 1.00 93.81 94 GLY A O 1
ATOM 752 N N . VAL A 1 95 ? -2.328 2.091 5.120 1.00 93.56 95 VAL A N 1
ATOM 753 C CA . VAL A 1 95 ? -1.954 1.250 3.979 1.00 93.56 95 VAL A CA 1
ATOM 754 C C . VAL A 1 95 ? -0.870 0.255 4.382 1.00 93.56 95 VAL A C 1
ATOM 756 O O . VAL A 1 95 ? 0.104 0.609 5.053 1.00 93.56 95 VAL A O 1
ATOM 759 N N . VAL A 1 96 ? -1.024 -0.992 3.945 1.00 92.69 96 VAL A N 1
ATOM 760 C CA . VAL A 1 96 ? 0.047 -1.991 3.946 1.00 92.69 96 VAL A CA 1
ATOM 761 C C . VAL A 1 96 ? 0.749 -1.945 2.594 1.00 92.69 96 VAL A C 1
ATOM 763 O O . VAL A 1 96 ? 0.113 -2.130 1.563 1.00 92.69 96 VAL A O 1
ATOM 766 N N . ASN A 1 97 ? 2.059 -1.714 2.594 1.00 90.00 97 ASN A N 1
ATOM 767 C CA . ASN A 1 97 ? 2.891 -1.889 1.405 1.00 90.00 97 ASN A CA 1
ATOM 768 C C . ASN A 1 97 ? 3.600 -3.227 1.475 1.00 90.00 97 ASN A C 1
ATOM 770 O O . ASN A 1 97 ? 4.309 -3.482 2.447 1.00 90.00 97 ASN A O 1
ATOM 774 N N . VAL A 1 98 ? 3.467 -4.025 0.428 1.00 90.19 98 VAL A N 1
ATOM 775 C CA . VAL A 1 98 ? 4.307 -5.186 0.172 1.00 90.19 98 VAL A CA 1
ATOM 776 C C . VAL A 1 98 ? 5.303 -4.786 -0.906 1.00 90.19 98 VAL A C 1
ATOM 778 O O . VAL A 1 98 ? 4.919 -4.472 -2.027 1.00 90.19 98 VAL A O 1
ATOM 781 N N . ASP A 1 99 ? 6.580 -4.738 -0.552 1.00 88.12 99 ASP A N 1
ATOM 782 C CA . ASP A 1 99 ? 7.665 -4.319 -1.428 1.00 88.12 99 ASP A CA 1
ATOM 783 C C . ASP A 1 99 ? 8.520 -5.545 -1.808 1.00 88.12 99 ASP A C 1
ATOM 785 O O . ASP A 1 99 ? 8.913 -6.325 -0.934 1.00 88.12 99 ASP A O 1
ATOM 789 N N . CYS A 1 100 ? 8.850 -5.712 -3.093 1.00 89.56 100 CYS A N 1
ATOM 790 C CA . CYS A 1 100 ? 9.710 -6.789 -3.594 1.00 89.56 100 CYS A CA 1
ATOM 791 C C . CYS A 1 100 ? 10.879 -6.246 -4.424 1.00 89.56 100 CYS A C 1
ATOM 793 O O . CYS A 1 100 ? 10.705 -5.321 -5.213 1.00 89.56 100 CYS A O 1
ATOM 795 N N . SER A 1 101 ? 12.077 -6.821 -4.284 1.00 89.56 101 SER A N 1
ATOM 796 C CA . SER A 1 101 ? 13.270 -6.429 -5.056 1.00 89.56 101 SER A CA 1
ATOM 797 C C . SER A 1 101 ? 13.284 -6.919 -6.511 1.00 89.56 101 SER A C 1
ATOM 799 O O . SER A 1 101 ? 14.180 -6.543 -7.266 1.00 89.56 101 SER A O 1
ATOM 801 N N . GLU A 1 102 ? 12.327 -7.752 -6.921 1.00 89.81 102 GLU A N 1
ATOM 802 C CA . GLU A 1 102 ? 12.210 -8.272 -8.289 1.00 89.81 102 GLU A CA 1
ATOM 803 C C . GLU A 1 102 ? 10.971 -7.704 -8.997 1.00 89.81 102 GLU A C 1
ATOM 805 O O . GLU A 1 102 ? 9.906 -7.665 -8.381 1.00 89.81 102 GLU A O 1
ATOM 810 N N . PRO A 1 103 ? 11.094 -7.251 -10.262 1.00 90.50 103 PRO A N 1
ATOM 811 C CA . PRO A 1 103 ? 9.967 -6.723 -11.028 1.00 90.50 103 PRO A CA 1
ATOM 812 C C . PRO A 1 103 ? 8.974 -7.835 -11.395 1.00 90.50 103 PRO A C 1
ATOM 814 O O . PRO A 1 103 ? 9.376 -8.969 -11.657 1.00 90.50 103 PRO A O 1
ATOM 817 N N . GLY A 1 104 ? 7.681 -7.507 -11.438 1.00 86.50 104 GLY A N 1
ATOM 818 C CA . GLY A 1 104 ? 6.593 -8.435 -11.766 1.00 86.50 104 GLY A CA 1
ATOM 819 C C . GLY A 1 104 ? 6.383 -9.579 -10.769 1.00 86.50 104 GLY A C 1
ATOM 820 O O . GLY A 1 104 ? 5.641 -10.507 -11.069 1.00 86.50 104 GLY A O 1
ATOM 821 N N . ARG A 1 105 ? 7.047 -9.557 -9.605 1.00 87.94 105 ARG A N 1
ATOM 822 C CA . ARG A 1 105 ? 6.983 -10.662 -8.636 1.00 87.94 105 ARG A CA 1
ATOM 823 C C . ARG A 1 105 ? 5.744 -10.616 -7.746 1.00 87.94 105 ARG A C 1
ATOM 825 O O . ARG A 1 105 ? 5.354 -11.656 -7.228 1.00 87.94 105 ARG A O 1
ATOM 832 N N . LEU A 1 106 ? 5.176 -9.429 -7.542 1.00 86.69 106 LEU A N 1
ATOM 833 C CA . LEU A 1 106 ? 3.865 -9.257 -6.919 1.00 86.69 106 LEU A CA 1
ATOM 834 C C . LEU A 1 106 ? 2.852 -9.017 -8.036 1.00 86.69 106 LEU A C 1
ATOM 836 O O . LEU A 1 106 ? 3.071 -8.157 -8.890 1.00 86.69 106 LEU A O 1
ATOM 840 N N . ASP A 1 107 ? 1.766 -9.774 -8.017 1.00 82.56 107 ASP A N 1
ATOM 841 C CA . ASP A 1 107 ? 0.668 -9.688 -8.971 1.00 82.56 107 ASP A CA 1
ATOM 842 C C . ASP A 1 107 ? -0.676 -9.876 -8.248 1.00 82.56 107 ASP A C 1
ATOM 844 O O . ASP A 1 107 ? -0.733 -9.986 -7.019 1.00 82.56 107 ASP A O 1
ATOM 848 N N . GLU A 1 108 ? -1.766 -9.889 -9.012 1.00 77.88 108 GLU A N 1
ATOM 849 C CA . GLU A 1 108 ? -3.116 -10.076 -8.477 1.00 77.88 108 GLU A CA 1
ATOM 850 C C . GLU A 1 108 ? -3.327 -11.461 -7.847 1.00 77.88 108 GLU A C 1
ATOM 852 O O . GLU A 1 108 ? -4.165 -11.593 -6.965 1.00 77.88 108 GLU A O 1
ATOM 857 N N . SER A 1 109 ? -2.554 -12.485 -8.223 1.00 82.44 109 SER A N 1
ATOM 858 C CA . SER A 1 109 ? -2.709 -13.825 -7.638 1.00 82.44 109 SER A CA 1
ATOM 859 C C . SER A 1 109 ? -2.222 -13.887 -6.191 1.00 82.44 109 SER A C 1
ATOM 861 O O . SER A 1 109 ? -2.797 -14.590 -5.368 1.00 82.44 109 SER A O 1
ATOM 863 N N . ILE A 1 110 ? -1.197 -13.098 -5.862 1.00 82.75 110 ILE A N 1
ATOM 864 C CA . ILE A 1 110 ? -0.674 -12.953 -4.498 1.00 82.75 110 ILE A CA 1
ATOM 865 C C . ILE A 1 110 ? -1.586 -12.062 -3.640 1.00 82.75 110 ILE A C 1
ATOM 867 O O . ILE A 1 110 ? -1.516 -12.106 -2.411 1.00 82.75 110 ILE A O 1
ATOM 871 N N . LEU A 1 111 ? -2.435 -11.237 -4.262 1.00 83.06 111 LEU A N 1
ATOM 872 C CA . LEU A 1 111 ? -3.306 -10.319 -3.536 1.00 83.06 111 LEU A CA 1
ATOM 873 C C . LEU A 1 111 ? -4.263 -11.075 -2.611 1.00 83.06 111 LEU A C 1
ATOM 875 O O . LEU A 1 111 ? -4.342 -10.723 -1.436 1.00 83.06 111 LEU A O 1
ATOM 879 N N . ASP A 1 112 ? -4.926 -12.118 -3.111 1.00 82.88 112 ASP A N 1
ATOM 880 C CA . ASP A 1 112 ? -5.894 -12.900 -2.333 1.00 82.88 112 ASP A CA 1
ATOM 881 C C . ASP A 1 112 ? -5.255 -13.500 -1.069 1.00 82.88 112 ASP A C 1
ATOM 883 O O . ASP A 1 112 ? -5.808 -13.376 0.024 1.00 82.88 112 ASP A O 1
ATOM 887 N N . ASP A 1 113 ? -4.034 -14.032 -1.184 1.00 84.38 113 ASP A N 1
ATOM 888 C CA . ASP A 1 113 ? -3.285 -14.606 -0.056 1.00 84.38 113 ASP A CA 1
ATOM 889 C C . ASP A 1 113 ? -2.900 -13.559 1.009 1.00 84.38 113 ASP A C 1
ATOM 891 O O . ASP A 1 113 ? -2.722 -13.876 2.190 1.00 84.38 113 ASP A O 1
ATOM 895 N N . ILE A 1 114 ? -2.733 -12.296 0.606 1.00 86.44 114 ILE A N 1
ATOM 896 C CA . ILE A 1 114 ? -2.297 -11.209 1.491 1.00 86.44 114 ILE A CA 1
ATOM 897 C C . ILE A 1 114 ? -3.490 -10.450 2.083 1.00 86.44 114 ILE A C 1
ATOM 899 O O . ILE A 1 114 ? -3.383 -9.936 3.202 1.00 86.44 114 ILE A O 1
ATOM 903 N N . LEU A 1 115 ? -4.625 -10.385 1.383 1.00 87.31 115 LEU A N 1
ATOM 904 C CA . LEU A 1 115 ? -5.809 -9.639 1.817 1.00 87.31 115 LEU A CA 1
ATOM 905 C C . LEU A 1 115 ? -6.312 -10.092 3.189 1.00 87.31 115 LEU A C 1
ATOM 907 O O . LEU A 1 115 ? -6.579 -9.242 4.038 1.00 87.31 115 LEU A O 1
ATOM 911 N N . ASP A 1 116 ? -6.337 -11.397 3.459 1.00 87.00 116 ASP A N 1
ATOM 912 C CA . ASP A 1 116 ? -6.738 -11.932 4.766 1.00 87.00 116 ASP A CA 1
ATOM 913 C C . ASP A 1 116 ? -5.863 -11.392 5.907 1.00 87.00 116 ASP A C 1
ATOM 915 O O . ASP A 1 116 ? -6.354 -11.001 6.973 1.00 87.00 116 ASP A O 1
ATOM 919 N N . ILE A 1 117 ? -4.551 -11.291 5.676 1.00 87.25 117 ILE A N 1
ATOM 920 C CA . ILE A 1 117 ? -3.600 -10.736 6.647 1.00 87.25 117 ILE A CA 1
ATOM 921 C C . ILE A 1 117 ? -3.869 -9.241 6.851 1.00 87.25 117 ILE A C 1
ATOM 923 O O . ILE A 1 117 ? -3.854 -8.750 7.984 1.00 87.25 117 ILE A O 1
ATOM 927 N N . VAL A 1 118 ? -4.139 -8.508 5.772 1.00 89.81 118 VAL A N 1
ATOM 928 C CA . VAL A 1 118 ? -4.447 -7.071 5.810 1.00 89.81 118 VAL A CA 1
ATOM 929 C C . VAL A 1 118 ? -5.756 -6.809 6.561 1.00 89.81 118 VAL A C 1
ATOM 931 O O . VAL A 1 118 ? -5.807 -5.894 7.388 1.00 89.81 118 VAL A O 1
ATOM 934 N N . TYR A 1 119 ? -6.785 -7.634 6.365 1.00 88.00 119 TYR A N 1
ATOM 935 C CA . TYR A 1 119 ? -8.039 -7.541 7.114 1.00 88.00 119 TYR A CA 1
ATOM 936 C C . TYR A 1 119 ? -7.840 -7.799 8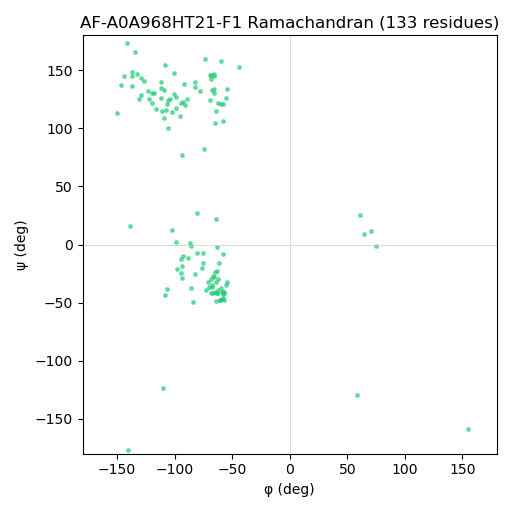.608 1.00 88.00 119 TYR A C 1
ATOM 938 O O . TYR A 1 119 ? -8.364 -7.050 9.438 1.00 88.00 119 TYR A O 1
ATOM 946 N N . LEU A 1 120 ? -7.024 -8.791 8.975 1.00 87.56 120 LEU A N 1
ATOM 947 C CA . LEU A 1 120 ? -6.666 -9.034 10.375 1.00 87.56 120 LEU A CA 1
ATOM 948 C C . LEU A 1 120 ? -5.910 -7.850 10.992 1.00 87.56 120 LEU A C 1
ATOM 950 O O . LEU A 1 120 ? -6.181 -7.486 12.139 1.00 87.56 120 LEU A O 1
ATOM 954 N N . ILE A 1 121 ? -5.003 -7.209 10.245 1.00 86.19 121 ILE A N 1
ATOM 955 C CA . ILE A 1 121 ? -4.345 -5.968 10.683 1.00 86.19 121 ILE A CA 1
ATOM 956 C C . ILE A 1 121 ? -5.396 -4.881 10.943 1.00 86.19 121 ILE A C 1
ATOM 958 O O . ILE A 1 121 ? -5.366 -4.259 12.006 1.00 86.19 121 ILE A O 1
ATOM 962 N N . GLY A 1 122 ? -6.348 -4.692 10.025 1.00 86.94 122 GLY A N 1
ATOM 963 C CA . GLY A 1 122 ? -7.433 -3.719 10.174 1.00 86.94 122 GLY A CA 1
ATOM 964 C C . GLY A 1 122 ? -8.264 -3.939 11.434 1.00 86.94 122 GLY A C 1
ATOM 965 O O . GLY A 1 122 ? -8.441 -3.010 12.224 1.00 86.94 122 GLY A O 1
ATOM 966 N N . LEU A 1 123 ? -8.686 -5.181 11.684 1.00 87.94 123 LEU A N 1
ATOM 967 C CA . LEU A 1 123 ? -9.417 -5.549 12.898 1.00 87.94 123 LEU A CA 1
ATOM 968 C C . LEU A 1 123 ? -8.617 -5.226 14.169 1.00 87.94 123 LEU A C 1
ATOM 970 O O . LEU A 1 123 ? -9.151 -4.645 15.115 1.00 87.94 123 LEU A O 1
ATOM 974 N N . VAL A 1 124 ? -7.329 -5.579 14.200 1.00 87.31 124 VAL A N 1
ATOM 975 C CA . VAL A 1 124 ? -6.461 -5.321 15.358 1.00 87.31 124 VAL A CA 1
ATOM 976 C C . VAL A 1 124 ? -6.304 -3.822 15.618 1.00 87.31 124 VAL A C 1
ATOM 978 O O . VAL A 1 124 ? -6.327 -3.400 16.779 1.00 87.31 124 VAL A O 1
ATOM 981 N N . GLU A 1 125 ? -6.137 -3.006 14.577 1.00 86.12 125 GLU A N 1
ATOM 982 C CA . GLU A 1 125 ? -6.009 -1.556 14.745 1.00 86.12 125 GLU A CA 1
ATOM 983 C C . GLU A 1 125 ? -7.329 -0.900 15.177 1.00 86.12 125 GLU A C 1
ATOM 985 O O . GLU A 1 125 ? -7.300 -0.023 16.042 1.00 86.12 125 GLU A O 1
ATOM 990 N N . GLU A 1 126 ? -8.483 -1.360 14.683 1.00 87.62 126 GLU A N 1
ATOM 991 C CA . GLU A 1 126 ? -9.796 -0.900 15.164 1.00 87.62 126 GLU A CA 1
ATOM 992 C C . GLU A 1 126 ? -9.990 -1.197 16.654 1.00 87.62 126 GLU A C 1
ATOM 994 O O . GLU A 1 126 ? -10.307 -0.305 17.444 1.00 87.62 126 GLU A O 1
ATOM 999 N N . VAL A 1 127 ? -9.697 -2.426 17.089 1.00 87.06 127 VAL A N 1
ATOM 1000 C CA . VAL A 1 127 ? -9.785 -2.799 18.510 1.00 87.06 127 VAL A CA 1
ATOM 1001 C C . VAL A 1 127 ? -8.866 -1.925 19.371 1.00 87.06 127 VAL A C 1
ATOM 1003 O O . VAL A 1 127 ? -9.267 -1.463 20.442 1.00 87.06 127 VAL A O 1
ATOM 1006 N N . ARG A 1 128 ? -7.645 -1.626 18.906 1.00 84.25 128 ARG A N 1
ATOM 1007 C CA . ARG A 1 128 ? -6.727 -0.715 19.614 1.00 84.25 128 ARG A CA 1
ATOM 1008 C C . ARG A 1 128 ? -7.255 0.711 19.704 1.00 84.25 128 ARG A C 1
ATOM 1010 O O . ARG A 1 128 ? -6.934 1.394 20.675 1.00 84.25 128 ARG A O 1
ATOM 1017 N N . ARG A 1 129 ? -8.006 1.182 18.707 1.00 82.06 129 ARG A N 1
ATOM 1018 C CA . ARG A 1 129 ? -8.629 2.514 18.721 1.00 82.06 129 ARG A CA 1
ATOM 1019 C C . ARG A 1 129 ? -9.810 2.562 19.688 1.00 82.06 129 ARG A C 1
ATOM 1021 O O . ARG A 1 129 ? -9.920 3.536 20.424 1.00 82.06 129 ARG A O 1
ATOM 1028 N N . LEU A 1 130 ? -10.614 1.501 19.762 1.00 82.25 130 LEU A N 1
ATOM 1029 C CA . LEU A 1 130 ? -11.721 1.381 20.721 1.00 82.25 130 LEU A CA 1
ATOM 1030 C C . LEU A 1 130 ? -11.244 1.263 22.177 1.00 82.25 130 LEU A C 1
ATOM 1032 O O . LEU A 1 130 ? -11.875 1.804 23.080 1.00 82.25 130 LEU A O 1
ATOM 1036 N N . GLY A 1 131 ? -10.126 0.569 22.410 1.00 73.19 131 GLY A N 1
ATOM 1037 C CA . GLY A 1 131 ? -9.559 0.365 23.747 1.00 73.19 131 GLY A CA 1
ATOM 1038 C C . GLY A 1 131 ? -8.744 1.541 24.298 1.00 73.19 131 GLY A C 1
ATOM 1039 O O . GLY A 1 131 ? -8.327 1.497 25.456 1.00 73.19 131 GLY A O 1
ATOM 1040 N N . LYS A 1 132 ? -8.484 2.586 23.502 1.00 64.38 132 LYS A N 1
ATOM 1041 C CA . LYS A 1 132 ? -7.800 3.798 23.972 1.00 64.38 132 LYS A CA 1
ATOM 1042 C C . LYS A 1 132 ? -8.839 4.791 24.505 1.00 64.38 132 LYS A C 1
ATOM 1044 O O . LYS A 1 132 ? -9.748 5.152 23.758 1.00 64.38 132 LYS A O 1
ATOM 1049 N N . PRO A 1 133 ? -8.718 5.268 25.760 1.00 52.03 133 PRO A N 1
ATOM 1050 C CA . PRO A 1 133 ? -9.560 6.353 26.249 1.00 52.03 133 PRO A CA 1
ATOM 1051 C C . PRO A 1 133 ? -9.438 7.550 25.303 1.00 52.03 133 PRO A C 1
ATOM 1053 O O . PRO A 1 133 ? -8.325 7.912 24.917 1.00 52.03 133 PRO A O 1
ATOM 1056 N N . LYS A 1 134 ? -10.566 8.159 24.925 1.00 53.47 134 LYS A N 1
ATOM 1057 C CA . LYS A 1 134 ? -10.550 9.459 24.248 1.00 53.47 134 LYS A CA 1
ATOM 1058 C C . LYS A 1 134 ? -9.988 10.476 25.246 1.00 53.47 134 LYS A C 1
ATOM 1060 O O . LYS A 1 134 ? -10.666 10.788 26.222 1.00 53.47 134 LYS A O 1
ATOM 1065 N N . SER A 1 135 ? -8.736 10.883 25.049 1.00 49.66 135 SER A N 1
ATOM 1066 C CA . SER A 1 135 ? -8.097 11.998 25.759 1.00 49.66 135 SER A CA 1
ATOM 1067 C C . SER A 1 135 ? -8.621 13.329 25.251 1.00 49.66 135 SER A C 1
ATOM 1069 O O . SER A 1 135 ? -8.680 13.448 24.004 1.00 49.66 135 SER A O 1
#

Radius of gyration: 14.9 Å; Cα contacts (8 Å, |Δi|>4): 239; chains: 1; bounding box: 38×32×44 Å

pLDDT: mean 80.67, std 13.73, range [42.28, 95.06]

Mean predicted aligned error: 6.84 Å

Solvent-accessible surface area (backbone atoms only — not comparable to full-atom values): 7875 Å² total; per-residue (Å²): 132,84,79,84,48,77,47,65,34,39,25,38,44,39,96,86,69,46,34,37,31,59,75,46,67,68,92,84,72,94,80,72,72,91,66,53,56,43,73,64,80,65,92,62,87,63,61,38,53,55,34,8,63,72,72,66,38,76,25,77,37,48,42,48,81,40,79,93,34,66,86,66,52,62,92,81,55,73,50,20,11,36,41,8,37,47,23,61,61,101,50,81,49,23,27,38,35,39,38,22,48,45,62,64,71,64,53,77,79,56,42,67,76,44,47,63,58,46,51,52,51,20,53,53,53,49,52,55,58,71,73,45,80,90,125

Sequence (135 aa):
MSPVIIRANWMELSQDGRELVLKRFDRSQIDRDKTKRLDLSEGVRLEGAVKAARTWEVVLVPDTRAPEFEGVFRSECPYRTILSIPVIGTTLLGVVNVDCSEPGRLDESILDDILDIVYLIGLVEEVRRLGKPKS

Secondary structure (DSSP, 8-state):
-PPP-EEEEEEEEPTTSSEEEEEE--TT---S-S--EEESS--S---THHHHHHH-S-EEES-TTSGGGTTTS-TT---SEEEEEEEESSSEEEEEEEEESSTT-S-HHHHHHHHHHHHHHHHHHHHHHHTS---

Foldseek 3Di:
DDDKDKWKWWFFQDPVRFKTATDDGDPPDDADDPCSIDGLPDPDPDAAFSVCSVVVDKGKDQACPPPVNVVVDDPSHQFTIWIWHFQDDVHTGGIMIITINDGNPDDPVVVVVCVVVSPVVSVVVVVVVVPDPPD

Nearest PDB structures (foldseek):
  3rfb-assembly1_A  TM=7.548E-01  e=1.094E-04  Streptococcus pneumoniae R6
  3ci6-assembly1_B  TM=7.581E-01  e=2.188E-04  Acinetobacter baylyi ADP1
  3p01-assembly2_C  TM=6.864E-01  e=2.078E-03  Nostoc sp. PCC 7120 = FACHB-418
  8u62-assembly1_A  TM=5.862E-01  e=3.723E-02  Pseudomonas syringae pv. tomato str. DC3000
  5n0l-assembly1_F  TM=5.024E-01  e=2.501E-01  Clostridioides difficile